Protein AF-A0A519T2C9-F1 (afdb_monomer)

Nearest PDB structures (foldseek):
  7mu5-assembly2_F  TM=3.525E-01  e=8.344E+00  Homo sapiens

Sequence (124 aa):
MKKLFFLAALLTLGACNKEYTNPSTANQTQVVSSSDGLLTLCNGLQYRYTTGGLLSVLYNATALGGLSTRELNVLNVGNIEEYNVSLGAGNVNNSNGVVRNVWTQSQLVRANADLVLANVSNAP

Solvent-accessible surface area (backbone atoms only — not comparable to full-atom values): 7175 Å² total; per-residue (Å²): 111,76,71,59,53,56,55,57,60,61,72,70,75,68,84,74,77,84,78,81,77,58,90,91,50,88,51,70,69,67,32,48,65,31,41,69,32,41,52,50,49,52,51,52,44,48,46,42,37,69,42,71,54,77,62,5,30,51,46,25,47,50,51,53,50,26,23,62,72,61,80,42,80,85,89,66,90,86,45,70,50,61,48,22,40,51,70,34,72,91,59,54,51,94,80,33,56,53,64,48,34,33,52,53,39,45,52,52,45,47,56,52,48,52,53,46,66,77,33,48,84,39,45,125

Mean predicted aligned error: 7.95 Å

pLDDT: mean 90.21, std 9.91, range [57.78, 98.12]

Radius of gyration: 23.98 Å; Cα contacts (8 Å, |Δi|>4): 108; chains: 1; bounding box: 44×28×82 Å

Structure (mmCIF, N/CA/C/O backbone):
data_AF-A0A519T2C9-F1
#
_entry.id   AF-A0A519T2C9-F1
#
loop_
_atom_site.group_PDB
_atom_site.id
_atom_site.type_symbol
_atom_site.label_atom_id
_atom_site.label_alt_id
_atom_site.label_comp_id
_atom_site.label_asym_id
_atom_site.label_entity_id
_atom_site.label_seq_id
_atom_site.pdbx_PDB_ins_code
_atom_site.Cartn_x
_atom_site.Cartn_y
_atom_site.Cartn_z
_atom_site.occupancy
_atom_site.B_iso_or_equiv
_atom_site.auth_seq_id
_atom_site.auth_comp_id
_atom_site.auth_asym_id
_atom_site.auth_atom_id
_atom_site.pdbx_PDB_model_num
ATOM 1 N N . MET A 1 1 ? 9.457 -12.813 60.078 1.00 59.69 1 MET A N 1
ATOM 2 C CA . MET A 1 1 ? 9.451 -13.406 58.718 1.00 59.69 1 MET A CA 1
ATOM 3 C C . MET A 1 1 ? 8.156 -13.132 57.944 1.00 59.69 1 MET A C 1
ATOM 5 O O . MET A 1 1 ? 8.243 -12.496 56.907 1.00 59.69 1 MET A O 1
ATOM 9 N N . LYS A 1 2 ? 6.954 -13.471 58.451 1.00 57.78 2 LYS A N 1
ATOM 10 C CA . LYS A 1 2 ? 5.663 -13.181 57.768 1.00 57.78 2 LYS A CA 1
ATOM 11 C C . LYS A 1 2 ? 5.429 -11.705 57.383 1.00 57.78 2 LYS A C 1
ATOM 13 O O . LYS A 1 2 ? 4.938 -11.436 56.295 1.00 57.78 2 LYS A O 1
ATOM 18 N N . LYS A 1 3 ? 5.824 -10.748 58.236 1.00 64.12 3 LYS A N 1
ATOM 19 C CA . LYS A 1 3 ? 5.691 -9.303 57.948 1.00 64.12 3 LYS A CA 1
ATOM 20 C C . LYS A 1 3 ? 6.612 -8.810 56.820 1.00 64.12 3 LYS A C 1
ATOM 22 O O . LYS A 1 3 ? 6.246 -7.885 56.109 1.00 64.12 3 LYS A O 1
ATOM 27 N N . LEU A 1 4 ? 7.770 -9.450 56.634 1.00 72.12 4 LEU A N 1
ATOM 28 C CA . LEU A 1 4 ? 8.714 -9.114 55.561 1.00 72.12 4 LEU A CA 1
ATOM 29 C C . LEU A 1 4 ? 8.194 -9.598 54.197 1.00 72.12 4 LEU A C 1
ATOM 31 O O . LEU A 1 4 ? 8.357 -8.918 53.193 1.00 72.12 4 LEU A O 1
ATOM 35 N N . PHE A 1 5 ? 7.506 -10.744 54.190 1.00 75.75 5 PHE A N 1
ATOM 36 C CA . PHE A 1 5 ? 6.895 -11.321 52.992 1.00 75.75 5 PHE A CA 1
ATOM 37 C C . PHE A 1 5 ? 5.722 -10.472 52.471 1.00 75.75 5 PHE A C 1
ATOM 39 O O . PHE A 1 5 ? 5.601 -10.254 51.271 1.00 75.75 5 PHE A O 1
ATOM 46 N N . PHE A 1 6 ? 4.899 -9.921 53.373 1.00 75.06 6 PHE A N 1
ATOM 47 C CA . PHE A 1 6 ? 3.810 -9.004 53.007 1.00 75.06 6 PHE A CA 1
ATOM 48 C C . PHE A 1 6 ? 4.318 -7.677 52.425 1.00 75.06 6 PHE A C 1
ATOM 50 O O . PHE A 1 6 ? 3.744 -7.171 51.466 1.00 75.06 6 PHE A O 1
ATOM 57 N N . LEU A 1 7 ? 5.410 -7.132 52.970 1.00 75.81 7 LEU A N 1
ATOM 58 C CA . LEU A 1 7 ? 6.013 -5.895 52.468 1.00 75.81 7 LEU A CA 1
ATOM 59 C C . LEU A 1 7 ? 6.666 -6.092 51.088 1.00 75.81 7 LEU A C 1
ATOM 61 O O . LEU A 1 7 ? 6.549 -5.225 50.228 1.00 75.81 7 LEU A O 1
ATOM 65 N N . ALA A 1 8 ? 7.283 -7.254 50.850 1.00 75.81 8 ALA A N 1
ATOM 66 C CA . ALA A 1 8 ? 7.815 -7.625 49.539 1.00 75.81 8 ALA A CA 1
ATOM 67 C C . ALA A 1 8 ? 6.709 -7.819 48.481 1.00 75.81 8 ALA A C 1
ATOM 69 O O . ALA A 1 8 ? 6.897 -7.437 47.331 1.00 75.81 8 ALA A O 1
ATOM 70 N N . ALA A 1 9 ? 5.540 -8.345 48.868 1.00 74.62 9 ALA A N 1
ATOM 71 C CA . ALA A 1 9 ? 4.390 -8.510 47.973 1.00 74.62 9 ALA A CA 1
ATOM 72 C C . ALA A 1 9 ? 3.701 -7.181 47.597 1.00 74.62 9 ALA A C 1
ATOM 74 O O . ALA A 1 9 ? 3.083 -7.085 46.544 1.00 74.62 9 ALA A O 1
ATOM 75 N N . LEU A 1 10 ? 3.820 -6.139 48.427 1.00 73.94 10 LEU A N 1
ATOM 76 C CA . LEU A 1 10 ? 3.309 -4.795 48.124 1.00 73.94 10 LEU A CA 1
ATOM 77 C C . LEU A 1 10 ? 4.175 -4.042 47.100 1.00 73.94 10 LEU A C 1
ATOM 79 O O . LEU A 1 10 ? 3.666 -3.183 46.385 1.00 73.94 10 LEU A O 1
ATOM 83 N N . LEU A 1 11 ? 5.464 -4.384 46.991 1.00 68.81 11 LEU A N 1
ATOM 84 C CA . LEU A 1 11 ? 6.405 -3.760 46.051 1.00 68.81 11 LEU A CA 1
ATOM 85 C C . LEU A 1 11 ? 6.220 -4.230 44.596 1.00 68.81 11 LEU A C 1
ATOM 87 O O . LEU A 1 11 ? 6.754 -3.597 43.689 1.00 68.81 11 LEU A O 1
ATOM 91 N N . THR A 1 12 ? 5.457 -5.301 44.349 1.00 70.62 12 THR A N 1
ATOM 92 C CA . THR A 1 12 ? 5.196 -5.828 42.995 1.00 70.62 12 THR A CA 1
ATOM 93 C C . THR A 1 12 ? 3.873 -5.347 42.385 1.00 70.62 12 THR A C 1
ATOM 95 O O . THR A 1 12 ? 3.619 -5.609 41.212 1.00 70.62 12 THR A O 1
ATOM 98 N N . LEU A 1 13 ? 3.038 -4.616 43.136 1.00 69.00 13 LEU A N 1
ATOM 99 C CA . LEU A 1 13 ? 1.672 -4.238 42.733 1.00 69.00 13 LEU A CA 1
ATOM 100 C C . LEU A 1 13 ? 1.564 -2.911 41.954 1.00 69.00 13 LEU A C 1
ATOM 102 O O . LEU A 1 13 ? 0.458 -2.424 41.737 1.00 69.00 13 LEU A O 1
ATOM 106 N N . GLY A 1 14 ? 2.677 -2.303 41.532 1.00 66.44 14 GLY A N 1
ATOM 107 C CA . GLY A 1 14 ? 2.673 -0.915 41.055 1.00 66.44 14 GLY A CA 1
ATOM 108 C C . GLY A 1 14 ? 3.591 -0.604 39.880 1.00 66.44 14 GLY A C 1
ATOM 109 O O . GLY A 1 14 ? 4.187 0.468 39.859 1.00 66.44 14 GLY A O 1
ATOM 110 N N . ALA A 1 15 ? 3.723 -1.494 38.896 1.00 61.97 15 ALA A N 1
ATOM 111 C CA . ALA A 1 15 ? 4.303 -1.104 37.612 1.00 61.97 15 ALA A CA 1
ATOM 112 C C . ALA A 1 15 ? 3.215 -0.444 36.745 1.00 61.97 15 ALA A C 1
ATOM 114 O O . ALA A 1 15 ? 2.641 -1.068 35.858 1.00 61.97 15 ALA A O 1
ATOM 115 N N . CYS A 1 16 ? 2.889 0.822 37.024 1.00 67.62 16 CYS A N 1
ATOM 116 C CA . CYS A 1 16 ? 2.132 1.634 36.072 1.00 67.62 16 CYS A CA 1
ATOM 117 C C . CYS A 1 16 ? 3.031 1.901 34.863 1.00 67.62 16 CYS A C 1
ATOM 119 O O . CYS A 1 16 ? 3.886 2.790 34.908 1.00 67.62 16 CYS A O 1
ATOM 121 N N . ASN A 1 17 ? 2.836 1.156 33.775 1.00 71.88 17 ASN A N 1
ATOM 122 C CA . ASN A 1 17 ? 3.337 1.588 32.478 1.00 71.88 17 ASN A CA 1
ATOM 123 C C . ASN A 1 17 ? 2.690 2.942 32.168 1.00 71.88 17 ASN A C 1
ATOM 125 O O . ASN A 1 17 ? 1.470 3.044 32.034 1.00 71.88 17 ASN A O 1
ATOM 129 N N . LYS A 1 18 ? 3.502 4.001 32.098 1.00 72.75 18 LYS A N 1
ATOM 130 C CA . LYS A 1 18 ? 3.045 5.283 31.564 1.00 72.75 18 LYS A CA 1
ATOM 131 C C . LYS A 1 18 ? 2.838 5.108 30.067 1.00 72.75 18 LYS A C 1
ATOM 133 O O . LYS A 1 18 ? 3.804 5.133 29.311 1.00 72.75 18 LYS A O 1
ATOM 138 N N . GLU A 1 19 ? 1.588 4.923 29.669 1.00 73.19 19 GLU A N 1
ATOM 139 C CA . GLU A 1 19 ? 1.200 4.973 28.267 1.00 73.19 19 GLU A CA 1
ATOM 140 C C . GLU A 1 19 ? 1.065 6.440 27.851 1.00 73.19 19 GLU A C 1
ATOM 142 O O . GLU A 1 19 ? 0.248 7.186 28.400 1.00 73.19 19 GLU A O 1
ATOM 147 N N . TYR A 1 20 ? 1.903 6.876 26.912 1.00 78.44 20 TYR A N 1
ATOM 148 C CA . TYR A 1 20 ? 1.850 8.235 26.387 1.00 78.44 20 TYR A CA 1
ATOM 149 C C . TYR A 1 20 ? 0.917 8.249 25.185 1.00 78.44 20 TYR A C 1
ATOM 151 O O . TYR A 1 20 ? 1.287 7.862 24.080 1.00 78.44 20 TYR A O 1
ATOM 159 N N . THR A 1 21 ? -0.306 8.725 25.398 1.00 80.31 21 THR A N 1
ATOM 160 C CA . THR A 1 21 ? -1.214 8.977 24.281 1.00 80.31 21 THR A CA 1
ATOM 161 C C . THR A 1 21 ? -0.737 10.212 23.522 1.00 80.31 21 THR A C 1
ATOM 163 O O 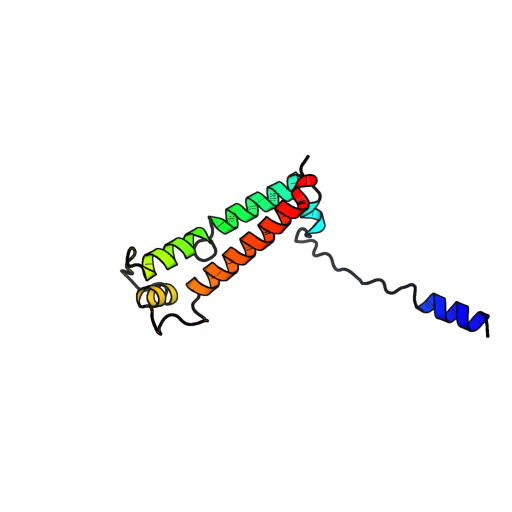. THR A 1 21 ? -0.453 11.249 24.119 1.00 80.31 21 THR A O 1
ATOM 166 N N . ASN A 1 22 ? -0.607 10.100 22.200 1.00 83.44 22 ASN A N 1
ATOM 167 C CA . ASN A 1 22 ? -0.351 11.252 21.345 1.00 83.44 22 ASN A CA 1
ATOM 168 C C . ASN A 1 22 ? -1.664 12.043 21.198 1.00 83.44 22 ASN A C 1
ATOM 170 O O . ASN A 1 22 ? -2.564 11.555 20.516 1.00 83.44 22 ASN A O 1
ATOM 174 N N . PRO A 1 23 ? -1.800 13.244 21.791 1.00 83.38 23 PRO A N 1
ATOM 175 C CA . PRO A 1 23 ? -3.050 14.001 21.727 1.00 83.38 23 PRO A CA 1
ATOM 176 C C . PRO A 1 23 ? -3.356 14.529 20.317 1.00 83.38 23 PRO A C 1
ATOM 178 O O . PRO A 1 23 ? -4.485 14.926 20.048 1.00 83.38 23 PRO A O 1
ATOM 181 N N . SER A 1 24 ? -2.372 14.527 19.413 1.00 88.31 24 SER A N 1
ATOM 182 C CA . SER A 1 24 ? -2.509 15.017 18.038 1.00 88.31 24 SER A CA 1
ATOM 183 C C . SER A 1 24 ? -2.956 13.939 17.047 1.00 88.31 24 SER A C 1
ATOM 185 O O . SER A 1 24 ? -3.131 14.236 15.867 1.00 88.31 24 SER A O 1
ATOM 187 N N . THR A 1 25 ? -3.108 12.684 17.479 1.00 85.06 25 THR A N 1
ATOM 188 C CA . THR A 1 25 ? -3.529 11.576 16.610 1.00 85.06 25 THR A CA 1
ATOM 189 C C . THR A 1 25 ? -4.525 10.680 17.322 1.00 85.06 25 THR A C 1
ATOM 191 O O . THR A 1 25 ? -4.326 10.341 18.485 1.00 85.06 25 THR A O 1
ATOM 194 N N . ALA A 1 26 ? -5.549 10.220 16.607 1.00 86.31 26 ALA A N 1
ATOM 195 C CA . ALA A 1 26 ? -6.432 9.191 17.135 1.00 86.31 26 ALA A CA 1
ATOM 196 C C . ALA A 1 26 ? -5.642 7.902 17.406 1.00 86.31 26 ALA A C 1
ATOM 198 O O . ALA A 1 26 ? -4.842 7.465 16.573 1.00 86.31 26 ALA A O 1
ATOM 199 N N . ASN A 1 27 ? -5.863 7.293 18.570 1.00 88.00 27 ASN A N 1
ATOM 200 C CA . ASN A 1 27 ? -5.333 5.969 18.855 1.00 88.00 27 ASN A CA 1
ATOM 201 C C . ASN A 1 27 ? -6.207 4.893 18.191 1.00 88.00 27 ASN A C 1
ATOM 203 O O . ASN A 1 27 ? -7.376 5.118 17.877 1.00 88.00 27 ASN A O 1
ATOM 207 N N . GLN A 1 28 ? -5.645 3.704 17.976 1.00 90.00 28 GLN A N 1
ATOM 208 C CA . GLN A 1 28 ? -6.357 2.631 17.284 1.00 90.00 28 GLN A CA 1
ATOM 209 C C . GLN A 1 28 ? -7.662 2.244 17.991 1.00 90.00 28 GLN A C 1
ATOM 211 O O . GLN A 1 28 ? -8.683 2.096 17.326 1.00 90.00 28 GLN A O 1
ATOM 216 N N . THR A 1 29 ? -7.651 2.130 19.323 1.00 89.94 29 THR A N 1
ATOM 217 C CA . THR A 1 29 ? -8.835 1.774 20.119 1.00 89.94 29 THR A CA 1
ATOM 218 C C . THR A 1 29 ? -9.983 2.763 19.912 1.00 89.94 29 THR A C 1
ATOM 220 O O . THR A 1 29 ? -11.117 2.336 19.749 1.00 89.94 29 THR A O 1
ATOM 223 N N . GLN A 1 30 ? -9.689 4.064 19.853 1.00 88.44 30 GLN A N 1
ATOM 224 C CA . GLN A 1 30 ? -10.657 5.132 19.589 1.00 88.44 30 GLN A CA 1
ATOM 225 C C . GLN A 1 30 ? -11.249 5.035 18.181 1.00 88.44 30 GLN A C 1
ATOM 227 O O . GLN A 1 30 ? -12.422 5.340 17.989 1.00 88.44 30 GLN A O 1
ATOM 232 N N . VAL A 1 31 ? -10.445 4.628 17.196 1.00 92.69 31 VAL A N 1
ATOM 233 C CA . VAL A 1 31 ? -10.884 4.513 15.799 1.00 92.69 31 VAL A CA 1
ATOM 234 C C . VAL A 1 31 ? -11.782 3.294 15.597 1.00 92.69 31 VAL A C 1
ATOM 236 O O . VAL A 1 31 ? -12.763 3.377 14.870 1.00 92.69 31 VAL A O 1
ATOM 239 N N . VAL A 1 32 ? -11.479 2.162 16.232 1.00 95.19 32 VAL A N 1
ATOM 240 C CA . VAL A 1 32 ? -12.201 0.903 15.969 1.00 95.19 32 VAL A CA 1
ATOM 241 C C . VAL A 1 32 ? -13.420 0.677 16.867 1.00 95.19 32 VAL A C 1
ATOM 243 O O . VAL A 1 32 ? -14.139 -0.300 16.670 1.00 95.19 32 VAL A O 1
ATOM 246 N N . SER A 1 33 ? -13.663 1.543 17.855 1.00 94.31 33 SER A N 1
ATOM 247 C CA . SER A 1 33 ? -14.724 1.364 18.857 1.00 94.31 33 SER A CA 1
ATOM 248 C C . SER A 1 33 ? -16.102 1.903 18.459 1.00 94.31 33 SER A C 1
ATOM 250 O O . SER A 1 33 ? -17.045 1.749 19.230 1.00 94.31 33 SER A O 1
ATOM 252 N N . SER A 1 34 ? -16.237 2.580 17.316 1.00 93.94 34 SER A N 1
ATOM 253 C CA . SER A 1 34 ? -17.507 3.172 16.876 1.00 93.94 34 SER A CA 1
ATOM 254 C C . SER A 1 34 ? -17.687 3.116 15.360 1.00 93.94 34 SER A C 1
ATOM 256 O O . SER A 1 34 ? -16.707 3.087 14.612 1.00 93.94 34 SER A O 1
ATOM 258 N N . SER A 1 35 ? -18.946 3.171 14.910 1.00 94.69 35 SER A N 1
ATOM 259 C CA . SER A 1 35 ? -19.308 3.288 13.488 1.00 94.69 35 SER A CA 1
ATOM 260 C C . SER A 1 35 ? -18.589 4.456 12.805 1.00 94.69 35 SER A C 1
ATOM 262 O O . SER A 1 35 ? -17.915 4.259 11.797 1.00 94.69 35 SER A O 1
ATOM 264 N N . ASP A 1 36 ? -18.635 5.654 13.396 1.00 94.12 36 ASP A N 1
ATOM 265 C CA . ASP A 1 36 ? -18.007 6.851 12.819 1.00 94.12 36 ASP A CA 1
ATOM 266 C C . ASP A 1 36 ? -16.481 6.723 12.706 1.00 94.12 36 ASP A C 1
ATOM 268 O O . ASP A 1 36 ? -15.878 7.175 11.727 1.00 94.12 36 ASP A O 1
ATOM 272 N N . GLY A 1 37 ? -15.842 6.083 13.691 1.00 94.25 37 GLY A N 1
ATOM 273 C CA . GLY A 1 37 ? -14.406 5.819 13.671 1.00 94.25 37 GLY A CA 1
ATOM 274 C C . GLY A 1 37 ? -14.024 4.842 12.557 1.00 94.25 37 GLY A C 1
ATOM 275 O O . GLY A 1 37 ? -13.110 5.120 11.775 1.00 94.25 37 GLY A O 1
ATOM 276 N N . LEU A 1 38 ? -14.780 3.750 12.411 1.00 95.69 38 LEU A N 1
ATOM 277 C CA . LEU A 1 38 ? -14.589 2.773 11.338 1.00 95.69 38 LEU A CA 1
ATOM 278 C C . LEU A 1 38 ? -14.854 3.382 9.958 1.00 95.69 38 LEU A C 1
ATOM 280 O O . LEU A 1 38 ? -14.065 3.171 9.039 1.00 95.69 38 LEU A O 1
ATOM 284 N N . LEU A 1 39 ? -15.904 4.193 9.810 1.00 95.50 39 LEU A N 1
ATOM 285 C CA . LEU A 1 39 ? -16.205 4.905 8.568 1.00 95.50 39 LEU A CA 1
ATOM 286 C C . LEU A 1 39 ? -15.073 5.872 8.196 1.00 95.50 39 LEU A C 1
ATOM 288 O O . LEU A 1 39 ? -14.650 5.933 7.041 1.00 95.50 39 LEU A O 1
ATOM 292 N N . THR A 1 40 ? -14.535 6.595 9.180 1.00 94.94 40 THR A N 1
ATOM 293 C CA . THR A 1 40 ? -13.380 7.481 8.987 1.00 94.94 40 THR A CA 1
ATOM 294 C C . THR A 1 40 ? -12.150 6.695 8.531 1.00 94.94 40 THR A C 1
ATOM 296 O O . THR A 1 40 ? -11.465 7.120 7.597 1.00 94.94 40 THR A O 1
ATOM 299 N N . LEU A 1 41 ? -11.895 5.524 9.124 1.00 95.62 41 LEU A N 1
ATOM 300 C CA . LEU A 1 41 ? -10.814 4.634 8.702 1.00 95.62 41 LEU A CA 1
ATOM 301 C C . LEU A 1 41 ? -11.016 4.139 7.262 1.00 95.62 41 LEU A C 1
ATOM 303 O O . LEU A 1 41 ? -10.084 4.219 6.465 1.00 95.62 41 LEU A O 1
ATOM 307 N N . CYS A 1 42 ? -12.226 3.712 6.894 1.00 96.50 42 CYS A N 1
ATOM 308 C CA . CYS A 1 42 ? -12.574 3.318 5.525 1.00 96.50 42 CYS A CA 1
ATOM 309 C C . CYS A 1 42 ? -12.344 4.449 4.510 1.00 96.50 42 CYS A C 1
ATOM 311 O O . CYS A 1 42 ? -11.754 4.227 3.452 1.00 96.50 42 CYS A O 1
ATOM 313 N N . ASN A 1 43 ? -12.748 5.677 4.838 1.00 96.88 43 ASN A N 1
ATOM 314 C CA . ASN A 1 43 ? -12.509 6.841 3.983 1.00 96.88 43 ASN A CA 1
ATOM 315 C C . ASN A 1 43 ? -11.010 7.138 3.834 1.00 96.88 43 ASN A C 1
ATOM 317 O O . ASN A 1 43 ? -10.535 7.404 2.729 1.00 96.88 43 ASN A O 1
ATOM 321 N N . GLY A 1 44 ? -10.244 7.040 4.925 1.00 95.19 44 GLY A N 1
ATOM 322 C CA . GLY A 1 44 ? -8.787 7.183 4.898 1.00 95.19 44 GLY A CA 1
ATOM 323 C C . GLY A 1 44 ? -8.096 6.098 4.066 1.00 95.19 44 GLY A C 1
ATOM 324 O O . GLY A 1 44 ? -7.148 6.389 3.332 1.00 95.19 44 GLY A O 1
ATOM 325 N N . LEU A 1 45 ? -8.597 4.861 4.129 1.00 96.81 45 LEU A N 1
ATOM 326 C CA . LEU A 1 45 ? -8.147 3.753 3.289 1.00 96.81 45 LEU A CA 1
ATOM 327 C C . LEU A 1 45 ? -8.384 4.048 1.810 1.00 96.81 45 LEU A C 1
ATOM 329 O O . LEU A 1 45 ? -7.445 3.919 1.023 1.00 96.81 45 LEU A O 1
ATOM 333 N N . GLN A 1 46 ? -9.582 4.515 1.440 1.00 97.31 46 GLN A N 1
ATOM 334 C CA . GLN A 1 46 ? -9.846 4.902 0.055 1.00 97.31 46 GLN A CA 1
ATOM 335 C C . GLN A 1 46 ? -8.978 6.057 -0.405 1.00 97.31 46 GLN A C 1
ATOM 337 O O . GLN A 1 46 ? -8.376 5.960 -1.470 1.00 97.31 46 GLN A O 1
ATOM 342 N N . TYR A 1 47 ? -8.830 7.099 0.410 1.00 96.12 47 TYR A N 1
ATOM 343 C CA . TYR A 1 47 ? -7.946 8.214 0.095 1.00 96.12 47 TYR A CA 1
ATOM 344 C C . TYR A 1 47 ? -6.516 7.736 -0.197 1.00 96.12 47 TYR A C 1
ATOM 346 O O . TYR A 1 47 ? -5.949 8.106 -1.226 1.00 96.12 47 TYR A O 1
ATOM 354 N N . ARG A 1 48 ? -5.948 6.872 0.658 1.00 95.50 48 ARG A N 1
ATOM 355 C CA . ARG A 1 48 ? -4.603 6.304 0.459 1.00 95.50 48 ARG A CA 1
ATOM 356 C C . ARG A 1 48 ? -4.529 5.396 -0.767 1.00 95.50 48 ARG A C 1
ATOM 358 O O . ARG A 1 48 ? -3.501 5.357 -1.435 1.00 95.50 48 ARG A O 1
ATOM 365 N N . TYR A 1 49 ? -5.585 4.648 -1.066 1.00 97.50 49 TYR A N 1
ATOM 366 C CA . TYR A 1 49 ? -5.602 3.782 -2.236 1.00 97.50 49 TYR A CA 1
ATOM 367 C C . TYR A 1 49 ? -5.631 4.597 -3.536 1.00 97.50 49 TYR A C 1
ATOM 369 O O . TYR A 1 49 ? -4.874 4.296 -4.459 1.00 97.50 49 TYR A O 1
ATOM 377 N N . THR A 1 50 ? -6.454 5.649 -3.609 1.00 96.31 50 THR A N 1
ATOM 378 C CA . THR A 1 50 ? -6.758 6.343 -4.870 1.00 96.31 50 THR A CA 1
ATOM 379 C C . THR A 1 50 ? -5.968 7.631 -5.098 1.00 96.31 50 THR A C 1
ATOM 381 O O . THR A 1 50 ? -5.723 7.983 -6.249 1.00 96.31 50 THR A O 1
ATOM 384 N N . THR A 1 51 ? -5.555 8.352 -4.052 1.00 94.44 51 THR A N 1
ATOM 385 C CA . THR A 1 51 ? -5.006 9.721 -4.162 1.00 94.44 51 THR A CA 1
ATOM 386 C C . THR A 1 51 ? -3.598 9.868 -3.576 1.00 94.44 51 THR A C 1
ATOM 388 O O . THR A 1 51 ? -3.154 9.043 -2.782 1.00 94.44 51 THR A O 1
ATOM 391 N N . GLY A 1 52 ? -2.880 10.931 -3.963 1.00 87.31 52 GLY A N 1
ATOM 392 C CA . GLY A 1 52 ? -1.526 11.223 -3.464 1.00 87.31 52 GLY A CA 1
ATOM 393 C C . GLY A 1 52 ? -0.382 10.878 -4.425 1.00 87.31 52 GLY A C 1
ATOM 394 O O . GLY A 1 52 ? 0.769 10.805 -3.998 1.00 87.31 52 GLY A O 1
ATOM 395 N N . GLY A 1 53 ? -0.674 10.665 -5.715 1.00 88.00 53 GLY A N 1
ATOM 396 C CA . GLY A 1 53 ? 0.340 10.395 -6.745 1.00 88.00 53 GLY A CA 1
ATOM 397 C C . GLY A 1 53 ? 1.170 9.157 -6.408 1.00 88.00 53 GLY A C 1
ATOM 398 O O . GLY A 1 53 ? 0.610 8.121 -6.074 1.00 88.00 53 GLY A O 1
ATOM 399 N N . LEU A 1 54 ? 2.500 9.277 -6.395 1.00 81.56 54 LEU A N 1
ATOM 400 C CA . LEU A 1 54 ? 3.438 8.197 -6.037 1.00 81.56 54 LEU A CA 1
ATOM 401 C C . LEU A 1 54 ? 3.283 7.634 -4.611 1.00 81.56 54 LEU A C 1
ATOM 403 O O . LEU A 1 54 ? 3.996 6.700 -4.248 1.00 81.56 54 LEU A O 1
ATOM 407 N N . LEU A 1 55 ? 2.382 8.166 -3.786 1.00 88.44 55 LEU A N 1
ATOM 408 C CA . LEU A 1 55 ? 2.021 7.579 -2.492 1.00 88.44 55 LEU A CA 1
ATOM 409 C C . LEU A 1 55 ? 0.688 6.818 -2.520 1.00 88.44 55 LEU A C 1
ATOM 411 O O . LEU A 1 55 ? 0.340 6.199 -1.517 1.00 88.44 55 LEU A O 1
ATOM 415 N N . SER A 1 56 ? -0.035 6.824 -3.643 1.00 96.31 56 SER A N 1
ATOM 416 C CA . SER A 1 56 ? -1.266 6.055 -3.819 1.00 96.31 56 SER A CA 1
ATOM 417 C C . SER A 1 56 ? -0.985 4.675 -4.399 1.00 96.31 56 SER A C 1
ATOM 419 O O . SER A 1 56 ? -0.093 4.500 -5.236 1.00 96.31 56 SER A O 1
ATOM 421 N N . VAL A 1 57 ? -1.742 3.670 -3.958 1.00 97.00 57 VAL A N 1
ATOM 422 C CA . VAL A 1 57 ? -1.616 2.309 -4.505 1.00 97.00 57 VAL A CA 1
ATOM 423 C C . VAL A 1 57 ? -1.993 2.304 -5.983 1.00 97.00 57 VAL A C 1
ATOM 425 O O . VAL A 1 57 ? -1.253 1.762 -6.800 1.00 97.00 57 VAL A O 1
ATOM 428 N N . LEU A 1 58 ? -3.105 2.956 -6.329 1.00 96.38 58 LEU A N 1
ATOM 429 C CA . LEU A 1 58 ? -3.638 2.984 -7.686 1.00 96.38 58 LEU A CA 1
ATOM 430 C C . LEU A 1 58 ? -2.658 3.621 -8.678 1.00 96.38 58 LEU A C 1
ATOM 432 O O . LEU A 1 58 ? -2.407 3.055 -9.736 1.00 96.38 58 LEU A O 1
ATOM 436 N N . TYR A 1 59 ? -2.070 4.769 -8.337 1.00 94.56 59 TYR A N 1
ATOM 437 C CA . TYR A 1 59 ? -1.123 5.444 -9.221 1.00 94.56 59 TYR A CA 1
ATOM 438 C C . TYR A 1 59 ? 0.138 4.608 -9.418 1.00 94.56 59 TYR A C 1
ATOM 440 O O . TYR A 1 59 ? 0.543 4.387 -10.556 1.00 94.56 59 TYR A O 1
ATOM 448 N N . ASN A 1 60 ? 0.749 4.113 -8.332 1.00 94.31 60 ASN A N 1
ATOM 449 C CA . ASN A 1 60 ? 1.971 3.329 -8.477 1.00 94.31 60 ASN A CA 1
ATOM 450 C C . ASN A 1 60 ? 1.717 2.017 -9.227 1.00 94.31 60 ASN A C 1
ATOM 452 O O . ASN A 1 60 ? 2.581 1.596 -9.985 1.00 94.31 60 ASN A O 1
ATOM 456 N N . ALA A 1 61 ? 0.559 1.375 -9.036 1.00 95.25 61 ALA A N 1
ATOM 457 C CA . ALA A 1 61 ? 0.199 0.172 -9.779 1.00 95.25 61 ALA A CA 1
ATOM 458 C C . ALA A 1 61 ? 0.097 0.459 -11.285 1.00 95.25 61 ALA A C 1
ATOM 460 O O . ALA A 1 61 ? 0.670 -0.280 -12.082 1.00 95.25 61 ALA A O 1
ATOM 461 N N . THR A 1 62 ? -0.551 1.563 -11.669 1.00 95.19 62 THR A N 1
ATOM 462 C CA . THR A 1 62 ? -0.639 2.002 -13.069 1.00 95.19 62 THR A CA 1
ATO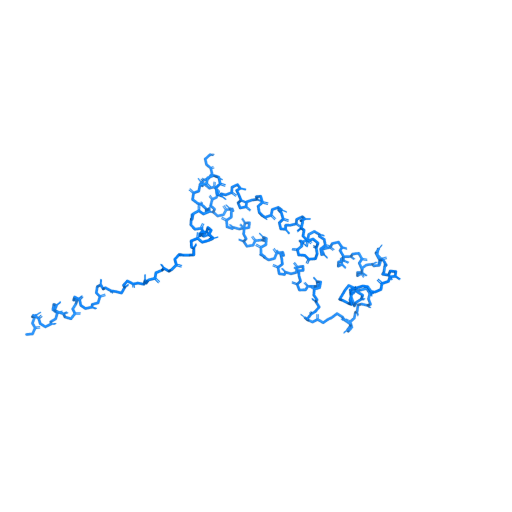M 463 C C . THR A 1 62 ? 0.729 2.367 -13.643 1.00 95.19 62 THR A C 1
ATOM 465 O O . THR A 1 62 ? 1.064 1.921 -14.736 1.0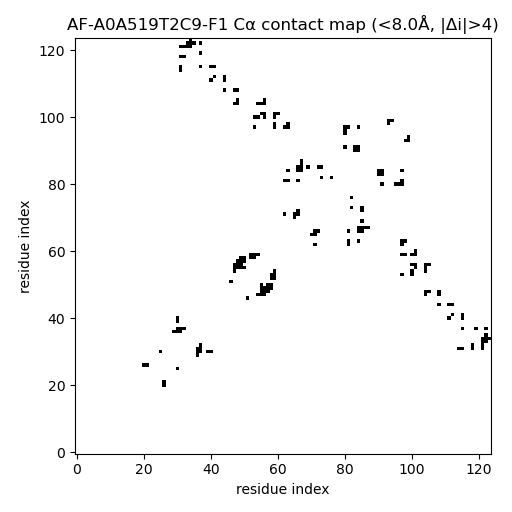0 95.19 62 THR A O 1
ATOM 468 N N . ALA A 1 63 ? 1.545 3.138 -12.917 1.00 93.94 63 ALA A N 1
ATOM 469 C CA . ALA A 1 63 ? 2.883 3.523 -13.364 1.00 93.94 63 ALA A CA 1
ATOM 470 C C . ALA A 1 63 ? 3.796 2.296 -13.513 1.00 93.94 63 ALA A C 1
ATOM 472 O O . ALA A 1 63 ? 4.384 2.090 -14.571 1.00 93.94 63 ALA A O 1
ATOM 473 N N . LEU A 1 64 ? 3.866 1.438 -12.490 1.00 95.31 64 LEU A N 1
ATOM 474 C CA . LEU A 1 64 ? 4.668 0.215 -12.508 1.00 95.31 64 LEU A CA 1
ATOM 475 C C . LEU A 1 64 ? 4.216 -0.733 -13.621 1.00 95.31 64 LEU A C 1
ATOM 477 O O . LEU A 1 64 ? 5.045 -1.188 -14.408 1.00 95.31 64 LEU A O 1
ATOM 481 N N . GLY A 1 65 ? 2.915 -1.019 -13.700 1.00 96.12 65 GLY A N 1
ATOM 482 C CA . GLY A 1 65 ? 2.337 -1.898 -14.713 1.00 96.12 65 GLY A CA 1
ATOM 483 C C . GLY A 1 65 ? 2.575 -1.362 -16.119 1.00 96.12 65 GLY A C 1
ATOM 484 O O . GLY A 1 65 ? 3.171 -2.051 -16.942 1.00 96.12 65 GLY A O 1
ATOM 485 N N . GLY A 1 66 ? 2.207 -0.109 -16.378 1.00 97.44 66 GLY A N 1
ATOM 486 C CA . GLY A 1 66 ? 2.310 0.483 -17.707 1.00 97.44 66 GLY A CA 1
ATOM 487 C C . GLY A 1 66 ? 3.751 0.665 -18.192 1.00 97.44 66 GLY A C 1
ATOM 488 O O . GLY A 1 66 ? 4.045 0.395 -19.354 1.00 97.44 66 GLY A O 1
ATOM 489 N N . LEU A 1 67 ? 4.678 1.069 -17.316 1.00 97.12 67 LEU A N 1
ATOM 490 C CA . LEU A 1 67 ? 6.092 1.229 -17.684 1.00 97.12 67 LEU A CA 1
ATOM 491 C C . LEU A 1 67 ? 6.789 -0.125 -17.886 1.00 97.12 67 LEU A C 1
ATOM 493 O O . LEU A 1 67 ? 7.582 -0.263 -18.814 1.00 97.12 67 LEU A O 1
ATOM 497 N N . SER A 1 68 ? 6.474 -1.137 -17.0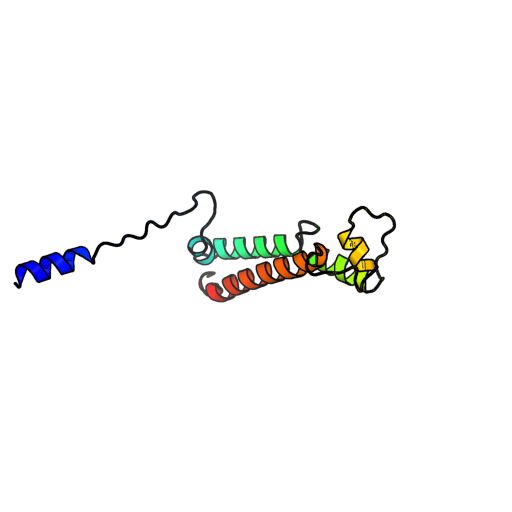68 1.00 95.94 68 SER A N 1
ATOM 498 C CA . SER A 1 68 ? 7.073 -2.477 -17.198 1.00 95.94 68 SER A CA 1
ATOM 499 C C . SER A 1 68 ? 6.539 -3.272 -18.395 1.00 95.94 68 SER A C 1
ATOM 501 O O . SER A 1 68 ? 7.266 -4.081 -18.971 1.00 95.94 68 SER A O 1
ATOM 503 N N . THR A 1 69 ? 5.293 -3.024 -18.804 1.00 96.75 69 THR A N 1
ATOM 504 C CA . THR A 1 69 ? 4.652 -3.668 -19.967 1.00 96.75 69 THR A CA 1
ATOM 505 C C . THR A 1 69 ? 4.771 -2.859 -21.258 1.00 96.75 69 THR A C 1
ATOM 507 O O . THR A 1 69 ? 4.378 -3.345 -22.316 1.00 96.75 69 THR A O 1
ATOM 510 N N . ARG A 1 70 ? 5.372 -1.662 -21.199 1.00 95.44 70 ARG A N 1
ATOM 511 C CA . ARG A 1 70 ? 5.525 -0.720 -22.325 1.00 95.44 70 ARG A CA 1
ATOM 512 C C . ARG A 1 70 ? 4.206 -0.141 -22.857 1.00 95.44 70 ARG A C 1
ATOM 514 O O . ARG A 1 70 ? 4.174 0.354 -23.980 1.00 95.44 70 ARG A O 1
ATOM 521 N N . GLU A 1 71 ? 3.140 -0.153 -22.062 1.00 97.69 71 GLU A N 1
ATOM 522 C CA . GLU A 1 71 ? 1.913 0.610 -22.342 1.00 97.69 71 GLU A CA 1
ATOM 523 C C . GLU A 1 71 ? 2.128 2.120 -22.139 1.00 97.69 71 GLU A C 1
ATOM 525 O O . GLU A 1 71 ? 1.494 2.942 -22.800 1.00 97.69 71 GLU A O 1
ATOM 530 N N . LEU A 1 72 ? 3.054 2.490 -21.247 1.00 96.31 72 LEU A N 1
ATO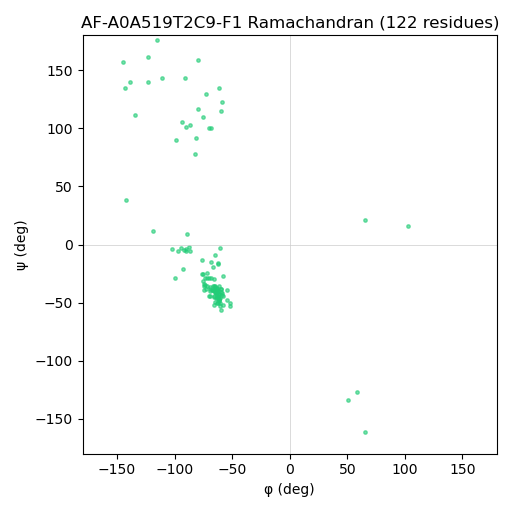M 531 C CA . LEU A 1 72 ? 3.486 3.865 -21.004 1.00 96.31 72 LEU A CA 1
ATOM 532 C C . LEU A 1 72 ? 4.925 4.069 -21.486 1.00 96.31 72 LEU A C 1
ATOM 534 O O . LEU A 1 72 ? 5.778 3.197 -21.324 1.00 96.31 72 LEU A O 1
ATOM 538 N N . ASN A 1 73 ? 5.207 5.254 -22.034 1.00 95.06 73 ASN A N 1
ATOM 539 C CA . ASN A 1 73 ? 6.549 5.651 -22.454 1.00 95.06 73 ASN A CA 1
ATOM 540 C C . ASN A 1 73 ? 6.992 6.946 -21.762 1.00 95.06 73 ASN A C 1
ATOM 542 O O . ASN A 1 73 ? 6.219 7.896 -21.630 1.00 95.06 73 ASN A O 1
ATOM 546 N N . VAL A 1 74 ? 8.262 7.000 -21.363 1.00 96.00 74 VAL A N 1
ATOM 547 C CA . VAL A 1 74 ? 8.862 8.174 -20.724 1.00 96.00 74 VAL A CA 1
ATOM 548 C C . VAL A 1 74 ? 9.377 9.108 -21.815 1.00 96.00 74 VAL A C 1
ATOM 550 O O . VAL A 1 74 ? 10.418 8.860 -22.414 1.00 96.00 74 VAL A O 1
ATOM 553 N N . LEU A 1 75 ? 8.641 10.190 -22.080 1.00 95.69 75 LEU A N 1
ATOM 554 C CA . LEU A 1 75 ? 9.038 11.188 -23.083 1.00 95.69 75 LEU A CA 1
ATOM 555 C C . LEU A 1 75 ? 10.185 12.081 -22.593 1.00 95.69 75 LEU A C 1
ATOM 557 O O . LEU A 1 75 ? 11.029 12.485 -23.384 1.00 95.69 75 LEU A O 1
ATOM 561 N N . ASN A 1 76 ? 10.208 12.381 -21.291 1.00 96.12 76 ASN A N 1
ATOM 562 C CA . ASN A 1 76 ? 11.262 13.137 -20.620 1.00 96.12 76 ASN A CA 1
ATOM 563 C C . ASN A 1 76 ? 11.483 12.558 -19.220 1.00 96.12 76 ASN A C 1
ATOM 565 O O . ASN A 1 76 ? 10.521 12.300 -18.494 1.00 96.12 76 ASN A O 1
ATOM 569 N N . VAL A 1 77 ? 12.742 12.370 -18.826 1.00 97.06 77 VAL A N 1
ATOM 570 C CA . VAL A 1 77 ? 13.086 11.784 -17.524 1.00 97.06 77 VAL A CA 1
ATOM 571 C C . VAL A 1 77 ? 13.005 12.855 -16.433 1.00 97.06 77 VAL A C 1
ATOM 573 O O . VAL A 1 77 ? 13.974 13.558 -16.168 1.00 97.06 77 VAL A O 1
ATOM 576 N N . GLY A 1 78 ? 11.834 12.985 -15.806 1.00 94.31 78 GLY A N 1
ATOM 577 C CA . GLY A 1 78 ? 11.640 13.794 -14.591 1.00 94.31 78 GLY A CA 1
ATOM 578 C C . GLY A 1 78 ? 11.794 12.994 -13.291 1.00 94.31 78 GLY A C 1
ATOM 579 O O . GLY A 1 78 ? 12.065 13.561 -12.236 1.00 94.31 78 GLY A O 1
ATOM 580 N N . ASN A 1 79 ? 11.650 11.671 -13.376 1.00 93.31 79 ASN A N 1
ATOM 581 C CA . ASN A 1 79 ? 11.778 10.738 -12.266 1.00 93.31 79 ASN A CA 1
ATOM 582 C C . ASN A 1 79 ? 12.627 9.542 -12.708 1.00 93.31 79 ASN A C 1
ATOM 584 O O . ASN A 1 79 ? 12.209 8.741 -13.548 1.00 93.31 79 ASN A O 1
ATOM 588 N N . ILE A 1 80 ? 13.830 9.427 -12.143 1.00 96.25 80 ILE A N 1
ATOM 589 C CA . ILE A 1 80 ? 14.768 8.364 -12.511 1.00 96.25 80 ILE A CA 1
ATOM 590 C C . ILE A 1 80 ? 14.250 6.976 -12.124 1.00 96.25 80 ILE A C 1
ATOM 592 O O . ILE A 1 80 ? 14.521 6.009 -12.823 1.00 96.25 80 ILE A O 1
ATOM 596 N N . GLU A 1 81 ? 13.452 6.867 -11.060 1.00 95.62 81 GLU A N 1
ATOM 597 C CA . GLU A 1 81 ? 12.940 5.579 -10.594 1.00 95.62 81 GLU A CA 1
ATOM 598 C C . GLU A 1 81 ? 11.872 5.012 -11.533 1.00 95.62 81 GLU A C 1
ATOM 600 O O . GLU A 1 81 ? 11.848 3.806 -11.764 1.00 95.62 81 GLU A O 1
ATOM 605 N N . GLU A 1 82 ? 11.031 5.866 -12.122 1.00 95.38 82 GLU A N 1
ATOM 606 C CA . GLU A 1 82 ? 10.080 5.473 -13.173 1.00 95.38 82 GLU A CA 1
ATOM 607 C C . GLU A 1 82 ? 10.800 5.112 -14.476 1.00 95.38 82 GLU A C 1
ATOM 609 O O . GLU A 1 82 ? 10.464 4.122 -15.123 1.00 95.38 82 GLU A O 1
ATOM 614 N N . TYR A 1 83 ? 11.841 5.864 -14.839 1.00 97.12 83 TYR A N 1
ATOM 615 C CA . TYR A 1 83 ? 12.667 5.524 -15.996 1.00 97.12 83 TYR A CA 1
ATOM 616 C C . TYR A 1 83 ? 13.387 4.181 -15.812 1.00 97.12 83 TYR A C 1
ATOM 618 O O . TYR A 1 83 ? 13.398 3.346 -16.709 1.00 97.12 83 TYR A O 1
ATOM 626 N N . ASN A 1 84 ? 13.912 3.906 -14.620 1.00 97.50 84 ASN A N 1
ATOM 627 C CA . ASN A 1 84 ? 14.516 2.614 -14.309 1.00 97.50 84 ASN A CA 1
ATOM 628 C C . ASN A 1 84 ? 13.507 1.462 -14.425 1.00 97.50 84 ASN A C 1
ATOM 630 O O . ASN A 1 84 ? 13.876 0.383 -14.890 1.00 97.50 84 ASN A O 1
ATOM 634 N N . VAL A 1 85 ? 12.235 1.686 -14.067 1.00 97.00 85 VAL A N 1
ATOM 635 C CA . VAL A 1 85 ? 11.158 0.707 -14.291 1.00 97.00 85 VAL A CA 1
ATOM 636 C C . VAL A 1 85 ? 10.927 0.458 -15.784 1.00 97.00 85 VAL A C 1
ATOM 638 O O . VAL A 1 85 ? 10.775 -0.701 -16.167 1.00 97.00 85 VAL A O 1
ATOM 641 N N . SER A 1 86 ? 10.944 1.493 -16.634 1.00 97.19 86 SER A N 1
ATOM 642 C CA . SER A 1 86 ? 10.767 1.311 -18.086 1.00 97.19 86 SER A CA 1
ATOM 643 C C . SER A 1 86 ? 11.957 0.617 -18.759 1.00 97.19 86 SER A C 1
ATOM 645 O O . SER A 1 86 ? 11.781 -0.101 -19.746 1.00 97.19 86 SER A O 1
ATOM 647 N N . LEU A 1 87 ? 13.167 0.785 -18.214 1.00 96.81 87 LEU A N 1
ATOM 648 C CA . LEU A 1 87 ? 14.360 0.055 -18.648 1.00 96.81 87 LEU A CA 1
ATOM 649 C C . LEU A 1 87 ? 14.362 -1.407 -18.176 1.00 96.81 87 LEU A C 1
ATOM 651 O O . LEU A 1 87 ? 14.840 -2.286 -18.896 1.00 96.81 87 LEU A O 1
ATOM 655 N N . GLY A 1 88 ? 13.847 -1.672 -16.973 1.00 95.12 88 GLY A N 1
ATOM 656 C CA . GLY A 1 88 ? 13.805 -3.001 -16.370 1.00 95.12 88 GLY A CA 1
ATOM 657 C C . GLY A 1 88 ? 15.188 -3.587 -16.044 1.00 95.12 88 GLY A C 1
ATOM 658 O O . GLY A 1 88 ? 16.199 -2.880 -15.952 1.00 95.12 88 GLY A O 1
ATOM 659 N N . ALA A 1 89 ? 15.229 -4.913 -15.872 1.00 93.44 89 ALA A N 1
ATOM 660 C CA . ALA A 1 89 ? 16.435 -5.691 -15.568 1.00 93.44 89 ALA A CA 1
ATOM 661 C C . ALA A 1 89 ? 17.231 -5.115 -14.375 1.00 93.44 89 ALA A C 1
ATOM 663 O O . ALA A 1 89 ? 16.648 -4.782 -13.346 1.00 93.44 89 ALA A O 1
ATOM 664 N N . GLY A 1 90 ? 18.557 -4.990 -14.502 1.00 95.31 90 GLY A N 1
ATOM 665 C CA . GLY A 1 90 ? 19.437 -4.508 -13.431 1.00 95.31 90 GLY A CA 1
ATOM 666 C C . GLY A 1 90 ? 19.220 -3.049 -13.011 1.00 95.31 90 GLY A C 1
ATOM 667 O O . GLY A 1 90 ? 19.786 -2.631 -12.004 1.00 95.31 90 GLY A O 1
ATOM 668 N N . ASN A 1 91 ? 18.406 -2.278 -13.742 1.00 97.00 91 ASN A N 1
ATOM 669 C CA . ASN A 1 91 ? 18.063 -0.905 -13.359 1.00 97.00 91 ASN A CA 1
ATOM 670 C C . ASN A 1 91 ? 17.038 -0.870 -12.215 1.00 97.00 91 ASN A C 1
ATOM 672 O O . ASN A 1 91 ? 17.008 0.087 -11.444 1.00 97.00 91 ASN A O 1
ATOM 676 N N . VAL A 1 92 ? 16.224 -1.922 -12.065 1.00 96.31 92 VAL A N 1
ATOM 677 C CA . VAL A 1 92 ? 15.256 -2.046 -10.970 1.00 96.31 92 VAL A CA 1
ATOM 678 C C . VAL A 1 92 ? 15.905 -2.817 -9.825 1.00 96.31 92 VAL A C 1
ATOM 680 O O . VAL A 1 92 ? 16.080 -4.031 -9.890 1.00 96.31 92 VAL A O 1
ATOM 683 N N . ASN A 1 93 ? 16.266 -2.104 -8.760 1.00 93.12 93 ASN A N 1
ATOM 684 C CA . ASN A 1 93 ? 16.865 -2.680 -7.556 1.00 93.12 93 ASN A CA 1
ATOM 685 C C . ASN A 1 93 ? 15.947 -2.517 -6.329 1.00 93.12 93 ASN A C 1
ATOM 687 O O . ASN A 1 93 ? 14.906 -1.864 -6.388 1.00 93.12 93 ASN A O 1
ATOM 691 N N . ASN A 1 94 ? 16.354 -3.085 -5.190 1.00 89.69 94 ASN A N 1
ATOM 692 C CA . ASN A 1 94 ? 15.574 -3.068 -3.943 1.00 89.69 94 ASN A CA 1
ATOM 693 C C . ASN A 1 94 ? 15.314 -1.661 -3.373 1.00 89.69 94 ASN A C 1
ATOM 695 O O . ASN A 1 94 ? 14.443 -1.493 -2.520 1.00 89.69 94 ASN A O 1
ATOM 699 N N . SER A 1 95 ? 16.067 -0.654 -3.813 1.00 93.19 95 SER A N 1
ATOM 700 C CA . SER A 1 95 ? 15.891 0.740 -3.412 1.00 93.19 95 SER A CA 1
ATOM 701 C C . SER A 1 95 ? 14.959 1.516 -4.345 1.00 93.19 95 SER A C 1
ATOM 703 O O . SER A 1 95 ? 14.642 2.662 -4.023 1.00 93.19 95 SER A O 1
ATOM 705 N N . ASN A 1 96 ? 14.480 0.917 -5.446 1.00 95.50 96 ASN A N 1
ATOM 706 C CA . ASN A 1 96 ? 13.621 1.608 -6.401 1.00 95.50 96 ASN A CA 1
ATOM 707 C C . ASN A 1 96 ? 12.340 2.120 -5.733 1.00 95.50 96 ASN A C 1
ATOM 709 O O . ASN A 1 96 ? 11.568 1.364 -5.132 1.00 95.50 96 ASN A O 1
ATOM 713 N N . GLY A 1 97 ? 12.125 3.432 -5.841 1.00 94.25 97 GLY A N 1
ATOM 714 C CA . GLY A 1 97 ? 11.047 4.122 -5.138 1.00 94.25 97 GLY A CA 1
ATOM 715 C C . GLY A 1 97 ? 9.658 3.644 -5.552 1.00 94.25 97 GLY A C 1
ATOM 716 O O . GLY A 1 97 ? 8.805 3.460 -4.687 1.00 94.25 97 GLY A O 1
ATOM 717 N N . VAL A 1 98 ? 9.443 3.382 -6.844 1.00 94.50 98 VAL A N 1
ATOM 718 C CA . VAL A 1 98 ? 8.144 2.950 -7.382 1.00 94.50 98 VAL A CA 1
ATOM 719 C C . VAL A 1 98 ? 7.780 1.570 -6.838 1.00 94.50 98 VAL A C 1
ATOM 721 O O . VAL A 1 98 ? 6.720 1.401 -6.234 1.00 94.50 98 VAL A O 1
ATOM 724 N N . VAL A 1 99 ? 8.687 0.594 -6.959 1.00 94.06 99 VAL A N 1
ATOM 725 C CA . VAL A 1 99 ? 8.468 -0.776 -6.461 1.00 94.06 99 VAL A CA 1
ATOM 726 C C . VAL A 1 99 ? 8.244 -0.782 -4.947 1.00 94.06 99 VAL A C 1
ATOM 728 O O . VAL A 1 99 ? 7.287 -1.388 -4.452 1.00 94.06 99 VAL A O 1
ATOM 731 N N . ARG A 1 100 ? 9.084 -0.058 -4.197 1.00 94.69 100 ARG A N 1
ATOM 732 C CA . ARG A 1 100 ? 8.963 0.034 -2.737 1.00 94.69 100 ARG A CA 1
ATOM 733 C C . ARG A 1 100 ? 7.651 0.688 -2.308 1.00 94.69 100 ARG A C 1
ATOM 735 O O . ARG A 1 100 ? 7.055 0.243 -1.322 1.00 94.69 100 ARG A O 1
ATOM 742 N N . ASN A 1 101 ? 7.193 1.714 -3.023 1.00 94.31 101 ASN A N 1
ATOM 743 C CA . ASN A 1 101 ? 5.942 2.400 -2.718 1.00 94.31 101 ASN A CA 1
ATOM 744 C C . ASN A 1 101 ? 4.726 1.518 -3.012 1.00 94.31 101 ASN A C 1
ATOM 746 O O . ASN A 1 101 ? 3.872 1.417 -2.133 1.00 94.31 101 ASN A O 1
ATOM 750 N N . VAL A 1 102 ? 4.671 0.814 -4.156 1.00 94.12 102 VAL A N 1
ATOM 751 C CA . VAL A 1 102 ? 3.592 -0.165 -4.427 1.00 94.12 102 VAL A CA 1
ATOM 752 C C . VAL A 1 102 ? 3.477 -1.147 -3.273 1.00 94.12 102 VAL A C 1
ATOM 754 O O . VAL A 1 102 ? 2.396 -1.305 -2.704 1.00 94.12 102 VAL A O 1
ATOM 757 N N . TRP A 1 103 ? 4.591 -1.782 -2.903 1.00 94.56 103 TRP A N 1
ATOM 758 C CA . TRP A 1 103 ? 4.607 -2.775 -1.836 1.00 94.56 103 TRP A CA 1
ATOM 759 C C . TRP A 1 103 ? 4.145 -2.171 -0.510 1.00 94.56 103 TRP A C 1
ATOM 761 O O . TRP A 1 103 ? 3.169 -2.624 0.082 1.00 94.56 103 TRP A O 1
ATOM 771 N N . THR A 1 104 ? 4.808 -1.108 -0.056 1.00 95.56 104 THR A N 1
ATOM 772 C CA . THR A 1 104 ? 4.557 -0.522 1.266 1.00 95.56 104 THR A CA 1
ATOM 773 C C . THR A 1 104 ? 3.124 -0.013 1.390 1.00 95.56 104 THR A C 1
ATOM 775 O O . THR A 1 104 ? 2.451 -0.313 2.374 1.00 95.56 104 THR A O 1
ATOM 778 N N . GLN A 1 105 ? 2.624 0.719 0.392 1.00 96.31 105 GLN A N 1
ATOM 779 C CA . GLN A 1 105 ? 1.279 1.287 0.449 1.00 96.31 105 GLN A CA 1
ATOM 780 C C . GLN A 1 105 ? 0.202 0.203 0.360 1.00 96.31 105 GLN A C 1
ATOM 782 O O . GLN A 1 105 ? -0.766 0.259 1.116 1.00 96.31 105 GLN A O 1
ATOM 787 N N . SER A 1 106 ? 0.399 -0.831 -0.466 1.00 96.94 106 SER A N 1
ATOM 788 C CA . SER A 1 106 ? -0.531 -1.970 -0.540 1.00 96.94 106 SER A CA 1
ATOM 789 C C . SER A 1 106 ? -0.613 -2.712 0.792 1.00 96.94 106 SER A C 1
ATOM 791 O O . SER A 1 106 ? -1.701 -3.033 1.265 1.00 96.94 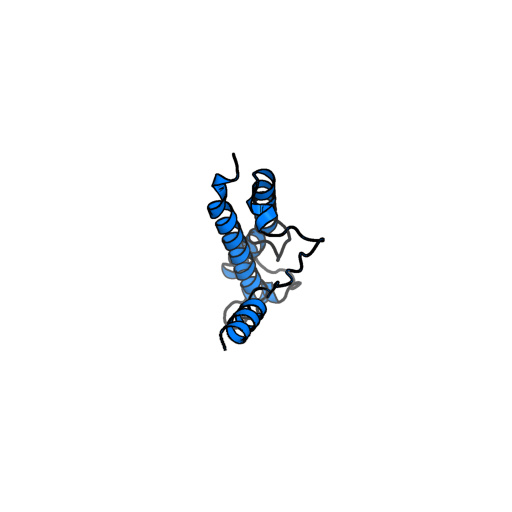106 SER A O 1
ATOM 793 N N . GLN A 1 107 ? 0.533 -2.932 1.438 1.00 97.69 107 GLN A N 1
ATOM 794 C CA . GLN A 1 107 ? 0.610 -3.589 2.741 1.00 97.69 107 GLN A CA 1
ATOM 795 C C . GLN A 1 107 ? -0.055 -2.758 3.844 1.00 97.69 107 GLN A C 1
ATOM 797 O O . GLN A 1 107 ? -0.762 -3.314 4.681 1.00 97.69 107 GLN A O 1
ATOM 802 N N . LEU A 1 108 ? 0.127 -1.434 3.829 1.00 96.62 108 LEU A N 1
ATOM 803 C CA . LEU A 1 108 ? -0.532 -0.531 4.772 1.00 96.62 108 LEU A CA 1
ATOM 804 C C . LEU A 1 108 ? -2.050 -0.504 4.573 1.00 96.62 108 LEU A C 1
ATOM 806 O O . LEU A 1 108 ? -2.780 -0.553 5.561 1.00 96.62 108 LEU A O 1
ATOM 810 N N . VAL A 1 109 ? -2.526 -0.429 3.326 1.00 97.62 109 VAL A N 1
ATOM 811 C CA . VAL A 1 109 ? -3.963 -0.486 3.015 1.00 97.62 109 VAL A CA 1
ATOM 812 C C . VAL A 1 109 ? -4.545 -1.819 3.473 1.00 97.62 109 VAL A C 1
ATOM 814 O O . VAL A 1 109 ? -5.527 -1.819 4.208 1.00 97.62 109 VAL A O 1
ATOM 817 N N . ARG A 1 110 ? -3.903 -2.944 3.135 1.00 98.00 110 ARG A N 1
ATOM 818 C CA . ARG A 1 110 ? -4.353 -4.274 3.561 1.00 98.00 110 ARG A CA 1
ATOM 819 C C . ARG A 1 110 ? -4.429 -4.394 5.079 1.00 98.00 110 ARG A C 1
ATOM 821 O O . ARG A 1 110 ? -5.478 -4.742 5.596 1.00 98.00 110 ARG A O 1
ATOM 828 N N . ALA A 1 111 ? -3.357 -4.051 5.793 1.00 97.81 111 ALA A N 1
ATOM 829 C CA . ALA A 1 111 ? -3.321 -4.187 7.248 1.00 97.81 111 ALA A CA 1
ATOM 830 C C . ALA A 1 111 ? -4.416 -3.355 7.940 1.00 97.81 111 ALA A C 1
ATOM 832 O O . ALA A 1 111 ? -5.020 -3.808 8.904 1.00 97.81 111 ALA A O 1
ATOM 833 N N . ASN A 1 112 ? -4.706 -2.149 7.441 1.00 97.00 112 ASN A N 1
ATOM 834 C CA . ASN A 1 112 ? -5.782 -1.318 7.987 1.00 97.00 112 ASN A CA 1
ATOM 835 C C . ASN A 1 112 ? -7.176 -1.822 7.574 1.00 97.00 112 ASN A C 1
ATOM 837 O O . ASN A 1 112 ? -8.114 -1.697 8.355 1.00 97.00 112 ASN A O 1
ATOM 841 N N . ALA A 1 113 ? -7.322 -2.422 6.390 1.00 97.88 113 ALA A N 1
ATOM 842 C CA . ALA A 1 113 ? -8.560 -3.091 5.996 1.00 97.88 113 ALA A CA 1
ATOM 843 C C . ALA A 1 113 ? -8.840 -4.315 6.884 1.00 97.88 113 ALA A C 1
ATOM 845 O O . ALA A 1 113 ? -9.966 -4.485 7.343 1.00 97.88 113 ALA A O 1
ATOM 846 N N . ASP A 1 114 ? -7.814 -5.105 7.216 1.00 98.12 114 ASP A N 1
ATOM 847 C CA . ASP A 1 114 ? -7.930 -6.223 8.160 1.00 98.12 114 AS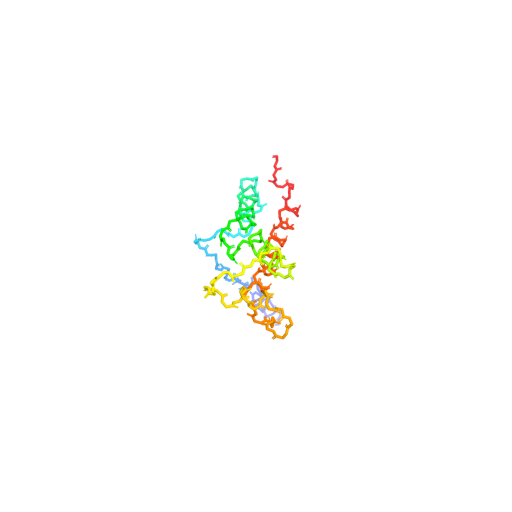P A CA 1
ATOM 848 C C . ASP A 1 114 ? -8.395 -5.734 9.545 1.00 98.12 114 ASP A C 1
ATOM 850 O O . ASP A 1 114 ? -9.236 -6.371 10.179 1.00 98.12 114 ASP A O 1
ATOM 854 N N . LEU A 1 115 ? -7.919 -4.563 9.995 1.00 96.44 115 LEU A N 1
ATOM 855 C CA . LEU A 1 115 ? -8.397 -3.933 11.232 1.00 96.44 115 LEU A CA 1
ATOM 856 C C . LEU A 1 115 ? -9.879 -3.550 11.170 1.00 96.44 115 LEU A C 1
ATOM 858 O O . LEU A 1 115 ? -10.586 -3.757 12.156 1.00 96.44 115 LEU A O 1
ATOM 862 N N . VAL A 1 116 ? -10.359 -3.016 10.042 1.00 96.50 116 VAL A N 1
ATOM 863 C CA . VAL A 1 116 ? -11.790 -2.724 9.845 1.00 96.50 116 VAL A CA 1
ATOM 864 C C . VAL A 1 116 ? -12.605 -4.013 9.916 1.00 96.50 116 VAL A C 1
ATOM 866 O O . VAL A 1 116 ? -13.563 -4.090 10.681 1.00 96.50 116 VAL A O 1
ATOM 869 N N . LEU A 1 117 ? -12.204 -5.042 9.164 1.00 96.75 117 LEU A N 1
ATOM 870 C CA . LEU A 1 117 ? -12.915 -6.322 9.107 1.00 96.75 117 LEU A CA 1
ATOM 871 C C . LEU A 1 117 ? -12.992 -6.995 10.481 1.00 96.75 117 LEU A C 1
ATOM 873 O O . LEU A 1 117 ? -14.046 -7.503 10.857 1.00 96.75 117 LEU A O 1
ATOM 877 N N . ALA A 1 118 ? -11.909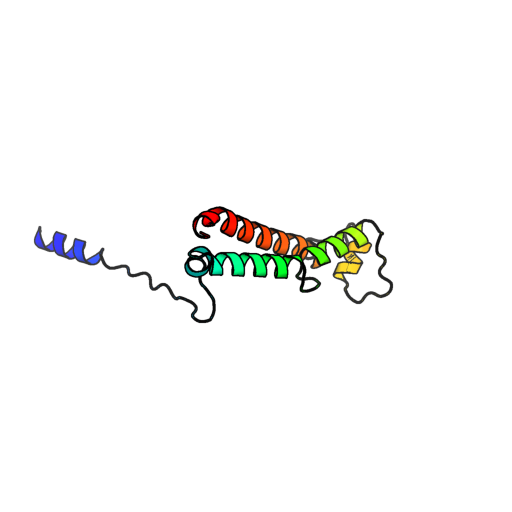 -6.943 11.257 1.00 97.12 118 ALA A N 1
ATOM 878 C CA . ALA A 1 118 ? -11.863 -7.501 12.605 1.00 97.12 118 ALA A CA 1
ATOM 879 C C . ALA A 1 118 ? -12.779 -6.776 13.611 1.00 97.12 118 ALA A C 1
ATOM 881 O O . ALA A 1 118 ? -13.098 -7.348 14.649 1.00 97.12 118 ALA A O 1
ATOM 882 N N . ASN A 1 119 ? -13.196 -5.537 13.327 1.00 96.69 119 ASN A N 1
ATOM 883 C CA . ASN A 1 119 ? -13.980 -4.701 14.242 1.00 96.69 119 ASN A CA 1
ATOM 884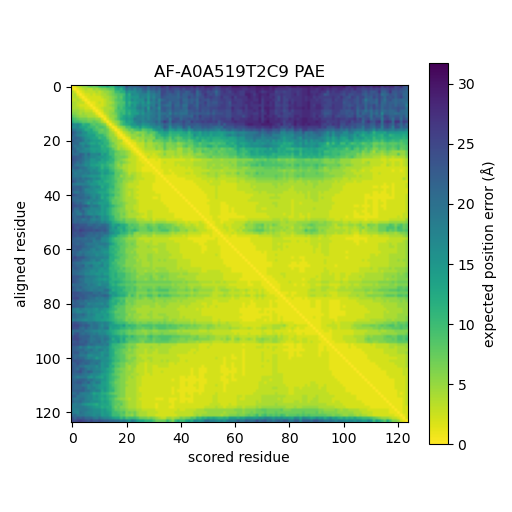 C C . ASN A 1 119 ? -15.357 -4.312 13.684 1.00 96.69 119 ASN A C 1
ATOM 886 O O . ASN A 1 119 ? -16.033 -3.466 14.263 1.00 96.69 119 ASN A O 1
ATOM 890 N N . VAL A 1 120 ? -15.804 -4.931 12.586 1.00 94.75 120 VAL A N 1
ATOM 891 C CA . VAL A 1 120 ? -17.052 -4.558 11.897 1.00 94.75 120 VAL A CA 1
ATOM 892 C C . VAL A 1 120 ? -18.291 -4.637 12.797 1.00 94.75 120 VAL A C 1
ATOM 894 O O . VAL A 1 120 ? -19.226 -3.868 12.614 1.00 94.75 120 VAL A O 1
ATOM 897 N N . SER A 1 121 ? -18.283 -5.494 13.824 1.00 94.62 121 SER A N 1
ATOM 898 C CA . SER A 1 121 ? -19.368 -5.591 14.811 1.00 94.62 121 SER A CA 1
ATOM 899 C C . SER A 1 121 ? -19.586 -4.316 15.631 1.00 94.62 121 SER A C 1
ATOM 901 O O . SER A 1 121 ? -20.620 -4.186 16.279 1.00 94.62 121 SER A O 1
ATOM 903 N N . ASN A 1 122 ? -18.623 -3.389 15.630 1.00 91.81 122 ASN A N 1
ATOM 904 C CA . ASN A 1 122 ? -18.723 -2.105 16.324 1.00 91.81 122 ASN A CA 1
ATOM 905 C C . ASN A 1 122 ? -19.393 -1.016 15.461 1.00 91.81 122 ASN A C 1
ATOM 907 O O . ASN A 1 122 ? -19.569 0.110 15.931 1.00 91.81 122 ASN A O 1
ATOM 911 N N . ALA A 1 123 ? -19.756 -1.334 14.213 1.00 84.00 123 ALA A N 1
ATOM 912 C CA . ALA A 1 123 ? -20.589 -0.509 13.345 1.00 84.00 123 ALA A CA 1
ATOM 913 C C . ALA A 1 123 ? -22.045 -1.031 13.394 1.00 84.00 123 ALA A C 1
ATOM 915 O O . ALA A 1 123 ? -22.364 -1.952 12.641 1.00 84.00 123 ALA A O 1
ATOM 916 N N . PRO A 1 124 ? -22.898 -0.543 14.320 1.00 70.06 124 PRO A N 1
ATOM 917 C CA . PRO A 1 124 ? -24.315 -0.916 14.395 1.00 70.06 124 PRO A CA 1
ATOM 918 C C . PRO A 1 124 ? -25.122 -0.530 13.150 1.00 70.06 124 PRO A C 1
ATOM 920 O O . PRO A 1 124 ? -24.742 0.453 12.469 1.00 70.06 124 PRO A O 1
#

Secondary structure (DSSP, 8-state):
-HHHHHHHHHTTS---------TTS--HHHHHTSHHHHHHHHHHHHHHHHSSGGGSHHHHHHHHHHHHHTSS--SS-S-HHHHHHHH-GGG--TT-HHHHHHHHHHHHHHHHHHHHHHTGGG--

Foldseek 3Di:
DVVVVVVVVVVPPDPPDPDDDDPVDDDLCNLLQAQVSLVVLVVVLVCQQPDDALSHLVNLCCLLVCLQVVVDDDPDPPDQLSVLSNVDDPSDDPPRSSVVSNVVSVVVSVVSVVSSVVRVVSYD